Protein AF-A0A2N3B6Y8-F1 (afdb_monomer)

Sequence (109 aa):
ARSYVGPCALAGQIAALAVLARDGTALPGLVNLALDGTVRMDDLLRAAGRGWLPRPAPPGLIGAVRLDVARLAGLIGAPAQADAAAIVADLRRVERVRTEAQREAGNRR

Nearest PDB structures (foldseek):
  7kn1-assembly2_B  TM=7.127E-01  e=6.468E-01  Stenotrophomonas maltophilia K279a
  3enk-assembly1_B  TM=5.483E-01  e=1.260E-01  Burkholderia pseudomallei 1710b
  6x3b-assembly1_A  TM=5.390E-01  e=3.149E-01  Pseudomonas aeruginosa
  2pzl-assembly1_B  TM=6.690E-01  e=2.101E+00  Bordetella bronchiseptica
  6x3b-assembly2_C  TM=5.542E-01  e=1.617E+00  Pseudomonas aeruginosa

pLDDT: mean 93.71, std 8.71, range [54.41, 98.62]

Foldseek 3Di:
DEFADAPVRQVVLVVLVVVCVVVPNDDDPDADDGAQDDDDPVQLCVLLVHDDDDDDDDPPPDPYYGDDHVSSCVRRHHGHHDDSNVNNVSNVVVVVVVVVVVVVVVVVD

Mean predicted aligned error: 4.86 Å

Structure (mmCIF, N/CA/C/O backbone):
data_AF-A0A2N3B6Y8-F1
#
_entry.id   AF-A0A2N3B6Y8-F1
#
loop_
_atom_site.group_PDB
_atom_site.id
_atom_site.type_symbol
_atom_site.label_atom_id
_atom_site.label_alt_id
_atom_site.label_comp_id
_atom_site.label_asym_id
_atom_site.label_entity_id
_atom_site.label_seq_id
_atom_site.pdbx_PDB_ins_code
_atom_site.Cartn_x
_atom_site.Cartn_y
_atom_site.Cartn_z
_atom_site.occupancy
_atom_site.B_iso_or_equiv
_atom_site.auth_seq_id
_atom_site.auth_comp_id
_atom_site.auth_asym_id
_atom_site.auth_atom_id
_atom_site.pdbx_PDB_model_num
ATOM 1 N N . ALA A 1 1 ? 0.460 -7.216 -13.403 1.00 94.88 1 ALA A N 1
ATOM 2 C CA . ALA A 1 1 ? 0.532 -6.070 -12.467 1.00 94.88 1 ALA A CA 1
ATOM 3 C C . ALA A 1 1 ? 0.072 -6.502 -11.077 1.00 94.88 1 ALA A C 1
ATOM 5 O O . ALA A 1 1 ? -0.611 -7.510 -10.964 1.00 94.88 1 ALA A O 1
ATOM 6 N N . ARG A 1 2 ? 0.456 -5.809 -10.008 1.00 98.00 2 ARG A N 1
ATOM 7 C CA . ARG A 1 2 ? -0.013 -6.131 -8.649 1.00 98.00 2 ARG A CA 1
ATOM 8 C C . ARG A 1 2 ? -0.352 -4.863 -7.882 1.00 98.00 2 ARG A C 1
ATOM 10 O O . ARG A 1 2 ? 0.218 -3.816 -8.182 1.00 98.00 2 ARG A O 1
ATOM 17 N N . SER A 1 3 ? -1.256 -4.952 -6.915 1.00 98.44 3 SER A N 1
ATOM 18 C CA . SER A 1 3 ? -1.392 -3.929 -5.879 1.00 98.44 3 SER A CA 1
ATOM 19 C C . SER A 1 3 ? -0.151 -3.939 -4.990 1.00 98.44 3 SER A C 1
ATOM 21 O O . SER A 1 3 ? 0.365 -5.000 -4.640 1.00 98.44 3 SER A O 1
ATOM 23 N N . TYR A 1 4 ? 0.331 -2.749 -4.650 1.00 98.38 4 TYR A N 1
ATOM 24 C CA . TYR A 1 4 ? 1.496 -2.542 -3.797 1.00 98.38 4 TYR A CA 1
ATOM 25 C C . TYR A 1 4 ? 1.172 -1.493 -2.743 1.00 98.38 4 TYR A C 1
ATOM 27 O O . TYR A 1 4 ? 0.275 -0.671 -2.920 1.00 98.38 4 TYR A O 1
ATOM 35 N N . VAL A 1 5 ? 1.949 -1.499 -1.671 1.00 98.31 5 VAL A N 1
ATOM 36 C CA . VAL A 1 5 ? 2.000 -0.428 -0.682 1.00 98.31 5 VAL A CA 1
ATOM 37 C C . VAL A 1 5 ? 3.449 -0.256 -0.256 1.00 98.31 5 VAL A C 1
ATOM 39 O O . VAL A 1 5 ? 4.162 -1.240 -0.054 1.00 98.31 5 VAL A O 1
ATOM 42 N N . GLY A 1 6 ? 3.906 0.994 -0.200 1.00 97.50 6 GLY A N 1
ATOM 43 C CA . GLY A 1 6 ? 5.233 1.309 0.316 1.00 97.50 6 GLY A CA 1
ATOM 44 C C . GLY A 1 6 ? 5.297 1.098 1.838 1.00 97.50 6 GLY A C 1
ATOM 45 O O . GLY A 1 6 ? 4.261 1.174 2.500 1.00 97.50 6 GLY A O 1
ATOM 46 N N . PRO A 1 7 ? 6.472 0.827 2.429 1.00 97.56 7 PRO A N 1
ATOM 47 C CA . PRO A 1 7 ? 6.592 0.584 3.865 1.00 97.56 7 PRO A CA 1
ATOM 48 C C . PRO A 1 7 ? 6.067 1.712 4.772 1.00 97.56 7 PRO A C 1
ATOM 50 O O . PRO A 1 7 ? 5.425 1.422 5.782 1.00 97.56 7 PRO A O 1
ATOM 53 N N . CYS A 1 8 ? 6.315 2.987 4.449 1.00 97.75 8 CYS A N 1
ATOM 54 C CA . CYS A 1 8 ? 5.817 4.091 5.274 1.00 97.75 8 CYS A CA 1
ATOM 55 C C . CYS A 1 8 ? 4.308 4.266 5.092 1.00 97.75 8 CYS A C 1
ATOM 57 O O . CYS A 1 8 ? 3.605 4.492 6.075 1.00 97.75 8 CYS A O 1
ATOM 59 N N . ALA A 1 9 ? 3.800 4.110 3.865 1.00 98.06 9 ALA A N 1
ATOM 60 C CA . ALA A 1 9 ? 2.361 4.096 3.610 1.00 98.06 9 ALA A CA 1
ATOM 61 C C . ALA A 1 9 ? 1.664 2.961 4.382 1.00 98.06 9 AL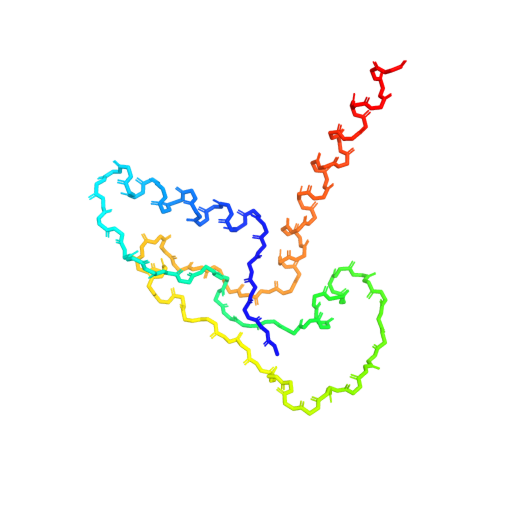A A C 1
ATOM 63 O O . ALA A 1 9 ? 0.648 3.199 5.029 1.00 98.06 9 ALA A O 1
ATOM 64 N N . LEU A 1 10 ? 2.243 1.756 4.392 1.00 98.44 10 LEU A N 1
ATOM 65 C CA . LEU A 1 10 ? 1.736 0.609 5.148 1.00 98.44 10 LEU A CA 1
ATOM 66 C C . LEU A 1 10 ? 1.695 0.909 6.650 1.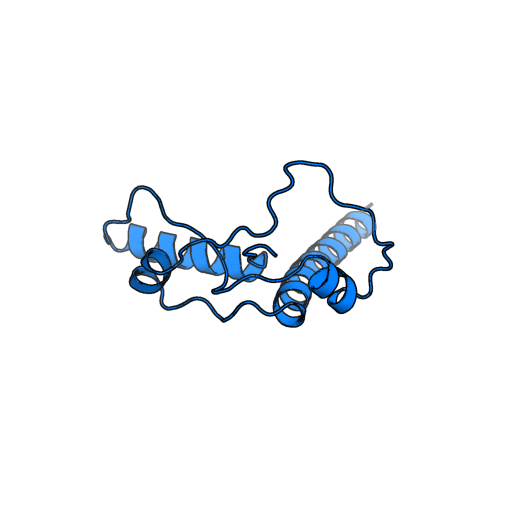00 98.44 10 LEU A C 1
ATOM 68 O O . LEU A 1 10 ? 0.666 0.705 7.291 1.00 98.44 10 LEU A O 1
ATOM 72 N N . ALA A 1 11 ? 2.793 1.429 7.204 1.00 98.12 11 ALA A N 1
ATOM 73 C CA . ALA A 1 11 ? 2.855 1.814 8.610 1.00 98.12 11 ALA A CA 1
ATOM 74 C C . ALA A 1 11 ? 1.801 2.879 8.956 1.00 98.12 11 ALA A C 1
ATOM 76 O O . ALA A 1 11 ? 1.139 2.768 9.985 1.00 98.12 11 ALA A O 1
ATOM 77 N N . GLY A 1 12 ? 1.595 3.867 8.079 1.00 98.31 12 GLY A N 1
ATOM 78 C CA . GLY A 1 12 ? 0.557 4.887 8.237 1.00 98.31 12 GLY A CA 1
ATOM 79 C C . GLY A 1 12 ? -0.858 4.304 8.238 1.00 98.31 12 GLY A C 1
ATOM 80 O O . GLY A 1 12 ? -1.656 4.648 9.106 1.00 98.31 12 GLY A O 1
ATOM 81 N N . GLN A 1 13 ? -1.157 3.377 7.322 1.00 98.44 13 GLN A N 1
ATOM 82 C CA . GLN A 1 13 ? -2.455 2.695 7.271 1.00 98.44 13 GLN A CA 1
ATOM 83 C C . GLN A 1 13 ? -2.711 1.873 8.545 1.00 98.44 13 GLN A C 1
ATOM 85 O O . GLN A 1 13 ? -3.789 1.965 9.129 1.00 98.44 13 GLN A O 1
ATOM 90 N N . ILE A 1 14 ? -1.714 1.117 9.019 1.00 98.31 14 ILE A N 1
ATOM 91 C CA . ILE A 1 14 ? -1.816 0.339 10.265 1.00 98.31 14 ILE A CA 1
ATOM 92 C C . ILE A 1 14 ? -1.998 1.261 11.475 1.00 98.31 14 ILE A C 1
ATOM 94 O O . ILE A 1 14 ? -2.849 0.996 12.320 1.00 98.31 14 ILE A O 1
ATOM 98 N N . ALA A 1 15 ? -1.235 2.354 11.557 1.00 98.56 15 ALA A N 1
ATOM 99 C CA . ALA A 1 15 ? -1.342 3.312 12.653 1.00 98.56 15 ALA A CA 1
ATOM 100 C C . ALA A 1 15 ? -2.732 3.965 12.706 1.00 98.56 15 ALA A C 1
ATOM 102 O O . ALA A 1 15 ? -3.315 4.067 13.783 1.00 98.56 15 ALA A O 1
ATOM 103 N N . ALA A 1 16 ? -3.291 4.347 11.555 1.00 98.38 16 ALA A N 1
ATOM 104 C CA . ALA A 1 16 ? -4.639 4.904 11.476 1.00 98.38 16 ALA A CA 1
ATOM 105 C C . ALA A 1 16 ? -5.707 3.895 11.935 1.00 98.38 16 ALA A C 1
ATOM 107 O O . ALA A 1 16 ? -6.580 4.241 12.728 1.00 98.38 16 ALA A O 1
ATOM 108 N N . LEU A 1 17 ? -5.599 2.627 11.519 1.00 98.31 17 LEU A N 1
ATOM 109 C CA . LEU A 1 17 ? -6.486 1.564 12.004 1.00 98.31 17 LEU A CA 1
ATOM 110 C C . LEU A 1 17 ? -6.350 1.350 13.519 1.00 98.31 17 LEU A C 1
ATOM 112 O O . LEU A 1 17 ? -7.355 1.204 14.210 1.00 98.31 17 LEU A O 1
ATOM 116 N N . ALA A 1 18 ? -5.129 1.373 14.056 1.00 98.12 18 ALA A N 1
ATOM 117 C CA . ALA A 1 18 ? -4.895 1.230 15.492 1.00 98.12 18 ALA A CA 1
ATOM 118 C C . ALA A 1 18 ? -5.515 2.381 16.305 1.00 98.12 18 ALA A C 1
ATOM 120 O O . ALA A 1 18 ? -6.075 2.137 17.372 1.00 98.12 18 ALA A O 1
ATOM 121 N N . VAL A 1 19 ? -5.457 3.616 15.792 1.00 98.50 19 VAL A N 1
ATOM 122 C CA . VAL A 1 19 ? -6.133 4.778 16.391 1.00 98.50 19 VAL A CA 1
ATOM 123 C C . VAL A 1 19 ? -7.645 4.563 16.426 1.00 98.50 19 VAL A C 1
ATOM 125 O O . VAL A 1 19 ? -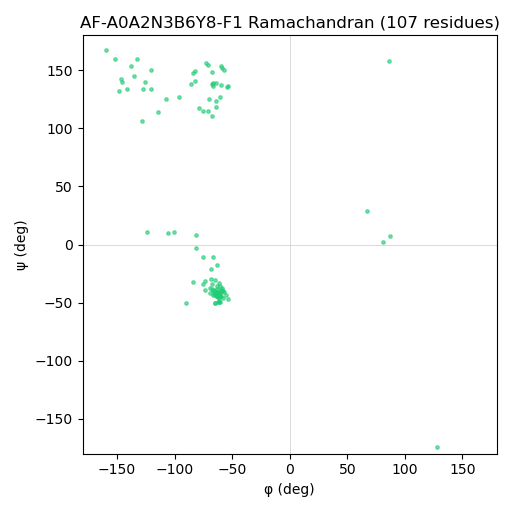8.237 4.686 17.492 1.00 98.50 19 VAL A O 1
ATOM 128 N N . LEU A 1 20 ? -8.257 4.144 15.314 1.00 98.25 20 LEU A N 1
ATOM 129 C CA . LEU A 1 20 ? -9.695 3.852 15.268 1.00 98.25 20 LEU A CA 1
ATOM 130 C C . LEU A 1 20 ? -10.105 2.778 16.282 1.00 98.25 20 LEU A C 1
ATOM 132 O O . LEU A 1 20 ? -11.080 2.963 17.009 1.00 98.25 20 LEU A O 1
ATOM 136 N N . ALA A 1 21 ? -9.352 1.678 16.358 1.00 97.25 21 ALA A N 1
ATOM 137 C CA . ALA A 1 21 ? -9.603 0.614 17.328 1.00 97.25 21 ALA A CA 1
ATOM 138 C C . ALA A 1 21 ? -9.494 1.111 18.776 1.00 97.25 21 ALA A C 1
ATOM 140 O O . ALA A 1 21 ? -10.360 0.806 19.595 1.00 97.25 21 ALA A O 1
ATOM 141 N N . ARG A 1 22 ? -8.455 1.893 19.094 1.00 97.88 22 ARG A N 1
ATOM 142 C CA . ARG A 1 22 ? -8.279 2.494 20.424 1.00 97.88 22 ARG A CA 1
ATOM 143 C C . ARG A 1 22 ? -9.445 3.414 20.784 1.00 97.88 22 ARG A C 1
ATOM 145 O O . ARG A 1 22 ? -9.887 3.406 21.927 1.00 97.88 22 ARG A O 1
ATOM 152 N N . ASP A 1 23 ? -9.946 4.168 19.814 1.00 98.00 23 ASP A N 1
ATOM 153 C CA . ASP A 1 23 ? -11.033 5.129 20.001 1.00 98.00 23 ASP A CA 1
ATOM 154 C C . ASP A 1 23 ? -12.424 4.445 19.994 1.00 98.00 23 ASP A C 1
ATOM 156 O O . ASP A 1 23 ? -13.458 5.111 20.006 1.00 98.00 23 ASP A O 1
ATOM 160 N N . GLY A 1 24 ? -12.468 3.104 20.000 1.00 97.31 24 GLY A N 1
ATOM 161 C CA . GLY A 1 24 ? -13.691 2.307 20.137 1.00 97.31 24 GLY A CA 1
ATOM 162 C C . GLY A 1 24 ? -14.419 2.013 18.824 1.00 97.31 24 GLY A C 1
ATOM 163 O O . GLY A 1 24 ? -15.511 1.444 18.843 1.00 97.31 24 GLY A O 1
ATOM 164 N N . THR A 1 25 ? -13.834 2.360 17.674 1.00 97.12 25 THR A N 1
ATOM 165 C CA . THR A 1 25 ? -14.410 2.021 16.366 1.00 97.12 25 THR A CA 1
ATOM 166 C C . THR A 1 25 ? -14.300 0.518 16.125 1.00 97.12 25 THR A C 1
ATOM 168 O O . THR A 1 25 ? -13.206 -0.051 16.148 1.00 97.12 25 THR A O 1
ATOM 171 N N . ALA A 1 26 ? -15.428 -0.133 15.839 1.00 95.25 26 ALA A N 1
ATOM 172 C CA . ALA A 1 26 ? -15.449 -1.545 15.479 1.00 95.25 26 ALA A CA 1
ATOM 173 C C . ALA A 1 26 ? -14.771 -1.766 14.116 1.00 95.25 26 ALA A C 1
ATOM 175 O O . ALA A 1 26 ? -15.297 -1.377 13.071 1.00 95.25 26 ALA A O 1
ATOM 176 N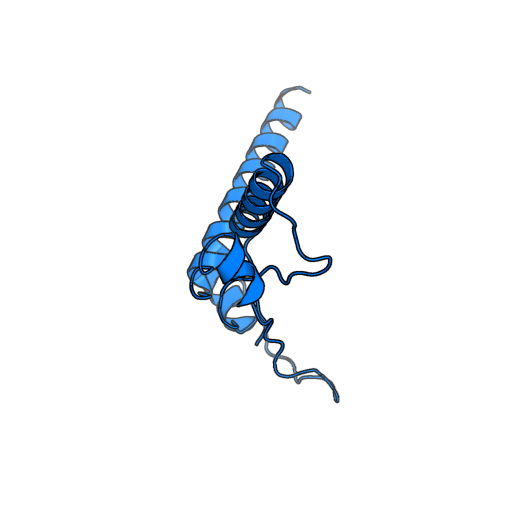 N . LEU A 1 27 ? -13.601 -2.405 14.124 1.00 97.00 27 LEU A N 1
ATOM 177 C CA . LEU A 1 27 ? -12.895 -2.771 12.900 1.00 97.00 27 LEU A CA 1
ATOM 178 C C . LEU A 1 27 ? -13.415 -4.100 12.328 1.00 97.00 27 LEU A C 1
ATOM 180 O O . LEU A 1 27 ? -13.781 -5.006 13.080 1.00 97.00 27 LEU A O 1
ATOM 184 N N . PRO A 1 28 ? -13.413 -4.262 10.996 1.00 96.19 28 PRO A N 1
ATOM 185 C CA . PRO A 1 28 ? -13.735 -5.534 10.364 1.00 96.19 28 PRO A CA 1
ATOM 186 C C . PRO A 1 28 ? -12.653 -6.580 10.670 1.00 96.19 28 PRO A C 1
ATOM 188 O O . PRO A 1 28 ? -11.468 -6.261 10.721 1.00 96.19 28 PRO A O 1
ATOM 191 N N . GLY A 1 29 ? -13.038 -7.857 10.757 1.00 95.88 29 GLY A N 1
ATOM 192 C CA . GLY A 1 29 ? -12.085 -8.959 10.970 1.00 95.88 29 GLY A CA 1
ATOM 193 C C . GLY A 1 29 ? -11.108 -9.209 9.808 1.00 95.88 29 GLY A C 1
ATOM 194 O O . GLY A 1 29 ? -10.158 -9.969 9.961 1.00 95.88 29 GLY A O 1
ATOM 195 N N . LEU A 1 30 ? -11.333 -8.585 8.645 1.00 96.69 30 LEU A N 1
ATOM 196 C CA . LEU A 1 30 ? -10.449 -8.644 7.480 1.00 96.69 30 LEU A CA 1
ATOM 197 C C . LEU A 1 30 ? -10.509 -7.328 6.696 1.00 96.69 30 LEU A C 1
ATOM 199 O O . LEU A 1 30 ? -11.596 -6.841 6.360 1.00 96.69 30 LEU A O 1
ATOM 203 N N . VAL A 1 31 ? -9.344 -6.784 6.346 1.00 97.62 31 VAL A N 1
ATOM 204 C CA . VAL A 1 31 ? -9.200 -5.605 5.484 1.00 97.62 31 VAL A CA 1
ATOM 205 C C . VAL A 1 31 ? -7.939 -5.736 4.627 1.00 97.62 31 VAL A C 1
ATOM 207 O O . VAL A 1 31 ? -6.912 -6.216 5.099 1.00 97.62 31 VAL A O 1
ATOM 210 N N . ASN A 1 32 ? -8.020 -5.327 3.360 1.00 98.38 32 ASN A N 1
ATOM 211 C CA . ASN A 1 32 ? -6.862 -5.265 2.470 1.00 98.38 32 ASN A CA 1
ATOM 212 C C . ASN A 1 32 ? -6.075 -3.975 2.707 1.00 98.38 32 ASN A C 1
ATOM 214 O O . ASN A 1 32 ? -6.674 -2.909 2.834 1.00 98.38 32 ASN A O 1
ATOM 218 N N . LEU A 1 33 ? -4.746 -4.068 2.675 1.00 98.38 33 LEU A N 1
ATOM 219 C CA . LEU A 1 33 ? -3.838 -2.922 2.736 1.00 98.38 33 LEU A CA 1
ATOM 220 C C . LEU A 1 33 ? -3.083 -2.802 1.413 1.00 98.38 33 LEU A C 1
ATOM 222 O O . LEU A 1 33 ? -2.304 -3.682 1.046 1.00 98.38 33 LEU A O 1
ATOM 226 N N . ALA A 1 34 ? -3.351 -1.726 0.681 1.00 98.50 34 ALA A N 1
ATOM 227 C CA . ALA A 1 34 ? -2.697 -1.395 -0.578 1.00 98.50 34 ALA A CA 1
ATOM 228 C C . ALA A 1 34 ? -2.850 0.104 -0.886 1.00 98.50 34 ALA A C 1
ATOM 230 O O . ALA A 1 34 ? -3.655 0.799 -0.261 1.00 98.50 34 ALA A O 1
ATOM 231 N N . LEU A 1 35 ? -2.092 0.598 -1.865 1.00 98.62 35 LEU A N 1
ATOM 232 C CA . LEU A 1 35 ? -2.475 1.780 -2.641 1.00 98.62 35 LEU A CA 1
ATOM 233 C C . LEU A 1 35 ? -3.617 1.418 -3.604 1.00 98.62 35 LEU A C 1
ATOM 235 O O . LEU A 1 35 ? -3.768 0.250 -3.975 1.00 98.62 35 LEU A O 1
ATOM 239 N N . ASP A 1 36 ? -4.407 2.404 -4.031 1.00 98.25 36 ASP A N 1
ATOM 240 C CA . ASP A 1 36 ? -5.482 2.158 -4.994 1.00 98.25 36 ASP A CA 1
ATOM 241 C C . ASP A 1 36 ? -4.894 1.967 -6.392 1.00 98.25 36 ASP A C 1
ATOM 243 O O . ASP A 1 36 ? -4.283 2.874 -6.947 1.00 98.25 36 ASP A O 1
ATOM 247 N N . GLY A 1 37 ? -5.038 0.774 -6.966 1.00 97.88 37 GLY A N 1
ATOM 248 C CA . GLY A 1 37 ? -4.453 0.474 -8.266 1.00 97.88 37 GLY A CA 1
ATOM 249 C C . GLY A 1 37 ? -3.603 -0.779 -8.299 1.00 97.88 37 GLY A C 1
ATOM 250 O O . GLY A 1 37 ? -3.483 -1.550 -7.342 1.00 97.88 37 GLY A O 1
ATOM 251 N N . THR A 1 38 ? -2.987 -0.971 -9.459 1.00 98.44 38 THR A N 1
ATOM 252 C CA . THR A 1 38 ? -1.937 -1.962 -9.657 1.00 98.44 38 THR A CA 1
ATOM 253 C C . THR A 1 38 ? -0.801 -1.346 -10.446 1.00 98.44 38 THR A C 1
ATOM 255 O O . THR A 1 38 ? -1.050 -0.590 -11.378 1.00 98.44 38 THR A O 1
ATOM 258 N N . VAL A 1 39 ? 0.424 -1.753 -10.142 1.00 98.31 39 VAL A N 1
ATOM 259 C CA . VAL A 1 39 ? 1.635 -1.337 -10.855 1.00 98.31 39 VAL A CA 1
ATOM 260 C C . VAL A 1 39 ? 2.320 -2.578 -11.427 1.00 98.31 39 VAL A C 1
ATOM 262 O O . VAL A 1 39 ? 2.174 -3.693 -10.901 1.00 98.31 39 VAL A O 1
ATOM 265 N N . ARG A 1 40 ? 3.028 -2.453 -12.551 1.00 96.88 40 ARG A N 1
ATOM 266 C CA . ARG A 1 40 ? 3.824 -3.568 -13.071 1.00 96.88 40 ARG A CA 1
ATOM 267 C C . ARG A 1 40 ? 5.174 -3.625 -12.358 1.00 96.88 40 ARG A C 1
ATOM 269 O O . ARG A 1 40 ? 5.718 -2.614 -11.932 1.00 96.88 40 ARG A O 1
ATOM 276 N N . MET A 1 41 ? 5.731 -4.826 -12.214 1.00 95.19 41 MET A N 1
ATOM 277 C CA . MET A 1 41 ? 7.027 -4.979 -11.541 1.00 95.19 41 MET A CA 1
ATOM 278 C C . MET A 1 41 ? 8.153 -4.267 -12.305 1.00 95.19 41 MET A C 1
ATOM 280 O O . MET A 1 41 ? 9.051 -3.701 -11.695 1.00 95.19 41 MET A O 1
ATOM 284 N N . ASP A 1 42 ? 8.102 -4.257 -13.632 1.00 95.94 42 ASP A N 1
ATOM 285 C CA . ASP A 1 42 ? 9.092 -3.573 -14.458 1.00 95.94 42 ASP A CA 1
ATOM 286 C C . ASP A 1 42 ? 9.032 -2.046 -14.343 1.00 95.94 42 ASP A C 1
ATOM 288 O O . ASP A 1 42 ? 10.079 -1.402 -14.413 1.00 95.94 42 ASP A O 1
ATOM 292 N N . ASP A 1 43 ? 7.856 -1.472 -14.077 1.00 97.50 43 ASP A N 1
ATOM 293 C CA . ASP A 1 43 ? 7.729 -0.042 -13.775 1.00 97.50 43 ASP A CA 1
ATOM 294 C C . ASP A 1 43 ? 8.430 0.297 -12.451 1.00 97.50 43 ASP A C 1
ATOM 296 O O . ASP A 1 43 ? 9.181 1.270 -12.376 1.00 97.50 43 ASP A O 1
ATOM 300 N N . LEU A 1 44 ? 8.268 -0.550 -11.423 1.00 97.88 44 LEU A N 1
ATOM 301 C CA . LEU A 1 44 ? 8.981 -0.406 -10.147 1.00 97.88 44 LEU A CA 1
ATOM 302 C C . LEU A 1 44 ? 10.497 -0.534 -10.325 1.00 97.88 44 LEU A C 1
ATOM 304 O O . LEU A 1 44 ? 11.249 0.279 -9.792 1.00 97.88 44 LEU A O 1
ATOM 308 N N . LEU A 1 45 ? 10.961 -1.527 -11.090 1.00 96.94 45 LEU A N 1
ATOM 309 C CA . LEU A 1 45 ? 12.391 -1.724 -11.352 1.00 96.94 45 LEU A CA 1
ATOM 310 C C . LEU A 1 45 ? 12.991 -0.534 -12.108 1.00 96.94 45 LEU A C 1
ATOM 312 O O . LEU A 1 45 ? 14.075 -0.066 -11.750 1.00 96.94 45 LEU A O 1
ATOM 316 N N . ARG A 1 46 ? 12.264 0.003 -13.097 1.00 97.38 46 ARG A N 1
ATOM 317 C CA . ARG A 1 46 ? 12.657 1.208 -13.834 1.00 97.38 46 ARG A CA 1
ATOM 318 C C . ARG A 1 46 ? 12.737 2.424 -12.912 1.00 97.38 46 ARG A C 1
ATOM 320 O O . ARG A 1 46 ? 13.768 3.088 -12.895 1.00 97.38 46 ARG A O 1
ATOM 327 N N . ALA A 1 47 ? 11.707 2.679 -12.103 1.00 97.94 47 ALA A N 1
ATOM 328 C CA . ALA A 1 47 ? 11.694 3.780 -11.136 1.00 97.94 47 ALA A CA 1
ATOM 329 C C . ALA A 1 47 ? 12.805 3.651 -10.074 1.00 97.94 47 ALA A C 1
ATOM 331 O O . ALA A 1 47 ? 13.392 4.643 -9.634 1.00 97.94 47 ALA A O 1
ATOM 332 N N . ALA A 1 48 ? 13.150 2.419 -9.694 1.00 97.06 48 ALA A N 1
ATOM 333 C CA . ALA A 1 48 ? 14.241 2.129 -8.773 1.00 97.06 48 ALA A CA 1
ATOM 334 C C . ALA A 1 48 ? 15.638 2.273 -9.399 1.00 97.06 48 ALA A C 1
ATOM 336 O O . ALA A 1 48 ? 16.616 2.264 -8.651 1.00 97.06 48 ALA A O 1
ATOM 337 N N . GLY A 1 49 ? 15.748 2.425 -10.724 1.00 96.75 49 GLY A N 1
ATOM 338 C CA . GLY A 1 49 ? 17.028 2.434 -11.435 1.00 96.75 49 GLY A CA 1
ATOM 339 C C . GLY A 1 49 ? 17.737 1.077 -11.396 1.00 96.75 49 GLY A C 1
ATOM 340 O O . GLY A 1 49 ? 18.964 1.018 -11.390 1.00 96.75 49 GLY A O 1
ATOM 341 N N . ARG A 1 50 ? 16.981 -0.024 -11.301 1.00 95.19 50 ARG A N 1
ATOM 342 C CA . ARG A 1 50 ? 17.518 -1.388 -11.226 1.00 95.19 50 ARG A CA 1
ATOM 343 C C . ARG A 1 50 ? 17.530 -2.014 -12.618 1.00 95.19 50 ARG A C 1
ATOM 345 O O . ARG A 1 50 ? 16.499 -2.067 -13.284 1.00 95.19 50 ARG A O 1
ATOM 352 N N . GLY A 1 51 ? 18.688 -2.521 -13.038 1.00 93.44 51 GLY A N 1
ATOM 353 C CA . GLY A 1 51 ? 18.800 -3.319 -14.258 1.00 93.44 51 GLY A CA 1
ATOM 354 C C . GLY A 1 51 ? 18.061 -4.652 -14.119 1.00 93.44 51 GLY A C 1
ATOM 355 O O . GLY A 1 51 ? 18.114 -5.287 -13.066 1.00 93.44 51 GLY A O 1
ATOM 356 N N . TRP A 1 52 ? 17.367 -5.071 -15.176 1.00 93.06 52 TRP A N 1
ATOM 357 C CA . TRP A 1 52 ? 16.668 -6.353 -15.240 1.00 93.06 52 TRP A CA 1
ATOM 358 C C . TRP A 1 52 ? 16.586 -6.852 -16.683 1.00 93.06 52 TRP A C 1
ATOM 360 O O . TRP A 1 52 ? 16.710 -6.073 -17.628 1.00 93.06 52 TRP A O 1
ATOM 370 N N . LEU A 1 53 ? 16.369 -8.157 -16.840 1.00 93.38 53 LEU A N 1
ATOM 371 C CA . LEU A 1 53 ? 16.155 -8.799 -18.134 1.00 93.38 53 LEU A CA 1
ATOM 372 C C . LEU A 1 53 ? 14.782 -9.481 -18.140 1.00 93.38 53 LEU A C 1
ATOM 374 O O . LEU A 1 53 ? 14.443 -10.160 -17.164 1.00 93.38 53 LEU A O 1
ATOM 378 N N . PRO A 1 54 ? 13.975 -9.312 -19.202 1.00 90.19 54 PRO A N 1
ATOM 379 C CA . PRO A 1 54 ? 12.702 -10.002 -19.317 1.00 90.19 54 PRO A CA 1
ATOM 380 C C . PRO A 1 54 ? 12.917 -11.511 -19.398 1.00 90.19 54 PRO A C 1
ATOM 382 O O . PRO A 1 54 ? 13.803 -11.999 -20.097 1.00 90.19 54 PRO A O 1
ATOM 385 N N . ARG A 1 55 ? 12.053 -12.254 -18.708 1.00 91.81 55 ARG A N 1
ATOM 386 C CA . ARG A 1 55 ? 11.952 -13.709 -18.813 1.00 91.81 55 ARG A CA 1
ATOM 387 C C . ARG A 1 55 ? 10.503 -14.078 -19.137 1.00 91.81 55 ARG A C 1
ATOM 389 O O . ARG A 1 55 ? 9.605 -13.473 -18.548 1.00 91.81 55 ARG A O 1
ATOM 396 N N . PRO A 1 56 ? 10.257 -15.066 -20.018 1.00 91.19 56 PRO A N 1
ATOM 397 C CA . PRO A 1 56 ? 8.916 -15.588 -20.241 1.00 91.19 56 PRO A CA 1
ATOM 398 C C . PRO A 1 56 ? 8.255 -16.023 -18.929 1.00 91.19 56 PRO A C 1
ATOM 400 O O . PRO A 1 56 ? 8.888 -16.658 -18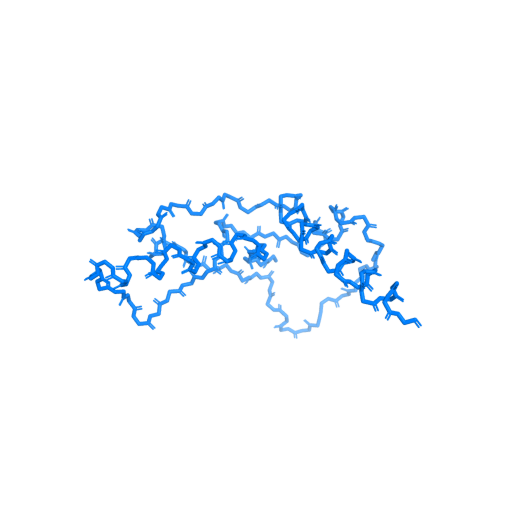.079 1.00 91.19 56 PRO A O 1
ATOM 403 N N . ALA A 1 57 ? 6.982 -15.670 -18.768 1.00 90.19 57 ALA A N 1
ATOM 404 C CA . ALA A 1 57 ? 6.193 -16.089 -17.621 1.00 90.19 57 ALA A CA 1
ATOM 405 C C . ALA A 1 57 ? 5.965 -17.612 -17.660 1.00 90.19 57 ALA A C 1
ATOM 407 O O . ALA A 1 57 ? 5.632 -18.143 -18.722 1.00 90.19 57 ALA A O 1
ATOM 408 N N . PRO A 1 58 ? 6.110 -18.324 -16.528 1.00 93.19 58 PRO A N 1
ATOM 409 C CA . PRO A 1 58 ? 5.707 -19.721 -16.442 1.00 93.19 58 PRO A CA 1
ATOM 410 C C . PRO A 1 58 ? 4.207 -19.902 -16.729 1.00 93.19 58 PRO A C 1
ATOM 412 O O . PRO A 1 58 ? 3.418 -18.990 -16.446 1.00 93.19 58 PRO A O 1
ATOM 415 N N . PRO A 1 59 ? 3.787 -21.084 -17.216 1.00 93.81 59 PRO A N 1
ATOM 416 C CA . PRO A 1 59 ? 2.374 -21.429 -17.314 1.00 93.81 59 PRO A CA 1
ATOM 417 C C . PRO A 1 59 ? 1.679 -21.267 -15.957 1.00 93.81 59 PRO A C 1
ATOM 419 O O . PRO A 1 59 ? 2.215 -21.667 -14.925 1.00 93.81 59 PRO A O 1
ATOM 422 N N . GLY A 1 60 ? 0.494 -20.657 -15.952 1.00 92.31 60 GLY A N 1
ATOM 423 C CA . GLY A 1 60 ? -0.289 -20.438 -14.731 1.00 92.31 60 GLY A CA 1
ATOM 424 C C . GLY A 1 60 ? 0.135 -19.232 -13.886 1.00 92.31 60 GLY A C 1
ATOM 425 O O . GLY A 1 60 ? -0.475 -18.986 -12.846 1.00 92.31 60 GLY A O 1
ATOM 426 N N . LEU A 1 61 ? 1.132 -18.441 -14.308 1.00 92.44 61 LEU A N 1
ATOM 427 C CA . LEU A 1 61 ? 1.445 -17.194 -13.613 1.00 92.44 61 LEU A CA 1
ATOM 428 C C . LEU A 1 61 ? 0.266 -16.217 -13.718 1.00 92.44 61 LEU A C 1
ATOM 430 O O . LEU A 1 61 ? -0.151 -15.828 -14.808 1.00 92.44 61 LEU A O 1
ATOM 434 N N . ILE A 1 62 ? -0.228 -15.765 -12.566 1.00 93.75 62 ILE A N 1
ATOM 435 C CA . ILE A 1 62 ? -1.316 -14.789 -12.496 1.00 93.75 62 ILE A CA 1
ATOM 436 C C . ILE A 1 62 ? -0.854 -13.456 -13.102 1.00 93.75 62 ILE A C 1
ATOM 438 O O . ILE A 1 62 ? 0.068 -12.809 -12.592 1.00 93.75 62 ILE A O 1
ATOM 442 N N . GLY A 1 63 ? -1.525 -13.029 -14.175 1.00 92.94 63 GLY A N 1
ATOM 443 C CA . GLY A 1 63 ? -1.188 -11.806 -14.908 1.00 92.94 63 GLY A CA 1
ATOM 444 C C . GLY A 1 63 ? -1.435 -10.524 -14.109 1.00 92.94 63 GLY A C 1
ATOM 445 O O . GLY A 1 63 ? -0.661 -9.565 -14.219 1.00 92.94 63 GLY A O 1
ATOM 446 N N . ALA A 1 64 ? -2.469 -10.500 -13.262 1.00 95.94 64 ALA A N 1
ATOM 447 C CA . ALA A 1 64 ? -2.741 -9.373 -12.383 1.00 95.94 64 ALA A CA 1
ATOM 448 C C . ALA A 1 64 ? -3.360 -9.774 -11.040 1.00 95.94 64 ALA A C 1
ATOM 450 O O . ALA A 1 64 ? -4.207 -10.657 -10.983 1.00 95.94 64 ALA A O 1
ATOM 451 N N . VAL A 1 65 ? -2.960 -9.081 -9.971 1.00 97.25 65 VAL A N 1
ATOM 452 C CA . VAL A 1 65 ? -3.581 -9.187 -8.642 1.00 97.25 65 VAL A CA 1
ATOM 453 C C . VAL A 1 65 ? -3.928 -7.781 -8.166 1.00 97.25 65 VAL A C 1
ATOM 455 O O . VAL A 1 65 ? -3.030 -7.018 -7.813 1.00 97.25 65 VAL A O 1
ATOM 458 N N . ARG A 1 66 ? -5.215 -7.430 -8.181 1.00 98.06 66 ARG A N 1
ATOM 459 C CA . ARG A 1 66 ? -5.729 -6.159 -7.657 1.00 98.06 66 ARG A CA 1
ATOM 460 C C . ARG A 1 66 ? -6.473 -6.429 -6.355 1.00 98.06 66 ARG A C 1
ATOM 462 O O . ARG A 1 66 ? -7.390 -7.243 -6.346 1.00 98.06 66 ARG A O 1
ATOM 469 N N . LEU A 1 67 ? -6.083 -5.749 -5.283 1.00 98.31 67 LEU A N 1
ATOM 470 C CA . LEU A 1 67 ? -6.824 -5.785 -4.026 1.00 98.31 67 LEU A CA 1
ATOM 471 C C . LEU A 1 67 ? -7.939 -4.736 -4.051 1.00 98.31 67 LEU A C 1
ATOM 473 O O . LEU A 1 67 ? -7.728 -3.612 -4.506 1.00 98.31 67 LEU A O 1
ATOM 477 N N . ASP A 1 68 ? -9.117 -5.105 -3.551 1.00 98.06 68 ASP A N 1
ATOM 478 C CA . ASP A 1 68 ? -10.190 -4.150 -3.283 1.00 98.06 68 ASP A CA 1
ATOM 479 C C . ASP A 1 68 ? -9.903 -3.416 -1.966 1.00 98.06 68 ASP A C 1
ATOM 481 O O . ASP A 1 68 ? -9.826 -4.039 -0.902 1.00 98.06 68 ASP A O 1
ATOM 485 N N . VAL A 1 69 ? -9.726 -2.096 -2.055 1.00 98.38 69 VAL A N 1
ATOM 486 C CA . VAL A 1 69 ? -9.419 -1.204 -0.929 1.00 98.38 69 VAL A CA 1
ATOM 487 C C . VAL A 1 69 ? -10.613 -0.346 -0.502 1.00 98.38 69 VAL A C 1
ATOM 489 O O . VAL A 1 69 ? -10.449 0.530 0.342 1.00 98.38 69 VAL A O 1
ATOM 492 N N . ALA A 1 70 ? -11.824 -0.599 -1.012 1.00 98.00 70 ALA A N 1
ATOM 493 C CA . ALA A 1 70 ? -13.013 0.183 -0.662 1.00 98.00 70 ALA A CA 1
ATOM 494 C C . ALA A 1 70 ? -13.300 0.166 0.849 1.00 98.00 70 ALA A C 1
ATOM 496 O O . ALA A 1 70 ? -13.605 1.196 1.449 1.00 98.00 70 ALA A O 1
ATOM 497 N N . ARG A 1 71 ? -13.123 -0.993 1.499 1.00 97.81 71 ARG A N 1
ATOM 498 C CA . ARG A 1 71 ? -13.287 -1.120 2.956 1.00 97.81 71 ARG A CA 1
ATOM 499 C C . ARG A 1 71 ? -12.249 -0.311 3.733 1.00 97.81 71 ARG A C 1
ATOM 501 O O . ARG A 1 71 ? -12.591 0.296 4.739 1.00 97.81 71 ARG A O 1
ATOM 508 N N . LEU A 1 72 ? -11.001 -0.292 3.266 1.00 98.31 72 LEU A N 1
ATOM 509 C CA . LEU A 1 72 ? -9.954 0.533 3.868 1.00 98.31 72 LEU A CA 1
ATOM 510 C C . LEU A 1 72 ? -10.286 2.021 3.706 1.00 98.31 72 LEU A C 1
ATOM 512 O O . LEU A 1 72 ? -10.192 2.775 4.671 1.00 98.31 72 LEU A O 1
ATOM 516 N N . ALA A 1 73 ? -10.744 2.415 2.515 1.00 98.06 73 ALA A N 1
ATOM 517 C CA . ALA A 1 73 ? -11.126 3.787 2.207 1.00 98.06 73 ALA A CA 1
ATOM 518 C C . ALA A 1 73 ? -12.246 4.311 3.117 1.00 98.06 73 ALA A C 1
ATOM 520 O O . ALA A 1 73 ? -12.184 5.451 3.568 1.00 98.06 73 ALA A O 1
ATOM 521 N N . GLY A 1 74 ? -13.233 3.467 3.432 1.00 97.81 74 GLY A N 1
ATOM 522 C CA . GLY A 1 74 ? -14.306 3.813 4.366 1.00 97.81 74 GLY A CA 1
ATOM 523 C C . GLY A 1 74 ? -13.856 3.976 5.823 1.00 97.81 74 GLY A C 1
ATOM 524 O O . GLY A 1 74 ? -14.550 4.637 6.587 1.00 97.81 74 GLY A O 1
ATOM 525 N N . LEU A 1 75 ? -12.715 3.397 6.214 1.00 98.12 75 LEU A N 1
ATOM 526 C CA . LEU A 1 75 ? -12.186 3.492 7.579 1.00 98.12 75 LEU A CA 1
ATOM 527 C C . LEU A 1 75 ? -11.254 4.694 7.749 1.00 98.12 75 LEU A C 1
ATOM 529 O O . LEU A 1 75 ? -11.417 5.467 8.685 1.00 98.12 75 LEU A O 1
ATOM 533 N N . ILE A 1 76 ? -10.269 4.848 6.860 1.00 97.81 76 ILE A N 1
ATOM 534 C CA . ILE A 1 76 ? -9.155 5.798 7.050 1.00 97.81 76 ILE A CA 1
ATOM 535 C C . ILE A 1 76 ? -9.005 6.810 5.903 1.00 97.81 76 ILE A C 1
ATOM 537 O O . ILE A 1 76 ? -8.001 7.515 5.831 1.00 97.81 76 ILE A O 1
ATOM 541 N N . GLY A 1 77 ? -9.986 6.883 5.000 1.00 97.44 77 GLY A N 1
ATOM 542 C CA . GLY A 1 77 ? -9.907 7.663 3.767 1.00 97.44 77 GLY A CA 1
ATOM 543 C C . GLY A 1 77 ? -9.253 6.891 2.617 1.00 97.44 77 GLY A C 1
ATOM 544 O O . GLY A 1 77 ? -8.533 5.910 2.818 1.00 97.44 77 GLY A O 1
ATOM 545 N N . ALA A 1 78 ? -9.540 7.315 1.383 1.00 96.25 78 ALA A N 1
ATOM 546 C CA . ALA A 1 78 ? -9.067 6.635 0.182 1.00 96.25 78 ALA A CA 1
ATOM 547 C C . ALA A 1 78 ? -7.526 6.600 0.121 1.00 96.25 78 ALA A C 1
ATOM 549 O O . ALA A 1 78 ? -6.894 7.659 0.202 1.00 96.25 78 ALA A O 1
ATOM 550 N N . PRO A 1 79 ? -6.905 5.416 -0.057 1.00 97.50 79 PRO A N 1
ATOM 551 C CA . PRO A 1 79 ? -5.479 5.337 -0.335 1.00 97.50 79 PRO A CA 1
ATOM 552 C C . PRO A 1 79 ? -5.117 6.138 -1.587 1.00 97.50 79 PRO A C 1
ATOM 554 O O . PRO A 1 79 ? -5.907 6.238 -2.526 1.00 97.50 79 PRO A O 1
ATOM 557 N N . ALA A 1 80 ? -3.894 6.667 -1.627 1.00 97.56 80 ALA A N 1
ATOM 558 C CA . ALA A 1 80 ? -3.384 7.315 -2.829 1.00 97.56 80 ALA A CA 1
ATOM 559 C C . ALA A 1 80 ? -3.381 6.344 -4.024 1.00 97.56 80 ALA A C 1
ATOM 561 O O . ALA A 1 80 ? -3.220 5.130 -3.851 1.00 97.56 80 ALA A O 1
ATOM 562 N N . GLN A 1 81 ? -3.515 6.896 -5.233 1.00 98.38 81 GLN A N 1
ATOM 563 C CA . GLN A 1 81 ? -3.373 6.127 -6.468 1.00 98.38 81 GLN A CA 1
ATOM 564 C C . GLN A 1 81 ? -1.973 5.510 -6.551 1.00 98.38 81 GLN A C 1
ATOM 566 O O . GLN A 1 81 ? -0.970 6.144 -6.214 1.00 98.38 81 GLN A O 1
ATOM 571 N N . ALA A 1 82 ? -1.910 4.254 -6.981 1.00 98.31 82 ALA A N 1
ATOM 572 C CA . ALA A 1 82 ? -0.677 3.498 -7.062 1.00 98.31 82 ALA A CA 1
ATOM 573 C C . ALA A 1 82 ? 0.201 4.036 -8.198 1.00 98.31 82 ALA A C 1
ATOM 575 O O . ALA A 1 82 ? -0.135 3.911 -9.374 1.00 98.31 82 ALA A O 1
ATOM 576 N N . ASP A 1 83 ? 1.357 4.581 -7.829 1.00 98.56 83 ASP A N 1
ATOM 577 C CA . ASP A 1 83 ? 2.364 5.096 -8.752 1.00 98.56 83 ASP A CA 1
ATOM 578 C C . ASP A 1 83 ? 3.736 4.477 -8.452 1.00 98.56 83 ASP A C 1
ATOM 580 O O . ASP A 1 83 ? 4.169 4.398 -7.299 1.00 98.56 83 ASP A O 1
ATOM 584 N N . ALA A 1 84 ? 4.433 4.027 -9.498 1.00 98.56 84 ALA A N 1
ATOM 585 C CA . ALA A 1 84 ? 5.701 3.317 -9.351 1.00 98.56 84 ALA A CA 1
ATOM 586 C C . ALA A 1 84 ? 6.792 4.193 -8.719 1.00 98.56 84 ALA A C 1
ATOM 588 O O . ALA A 1 84 ? 7.546 3.719 -7.865 1.00 98.56 84 ALA A O 1
ATOM 589 N N . ALA A 1 85 ? 6.877 5.466 -9.120 1.00 98.50 85 ALA A N 1
ATOM 590 C CA . ALA A 1 85 ? 7.888 6.385 -8.615 1.00 98.50 85 ALA A CA 1
ATOM 591 C C . ALA A 1 85 ? 7.632 6.732 -7.144 1.00 98.50 85 ALA A C 1
ATOM 593 O O . ALA A 1 85 ? 8.569 6.710 -6.344 1.00 98.50 85 ALA A O 1
ATOM 594 N N . ALA A 1 86 ? 6.373 6.960 -6.768 1.00 98.44 86 ALA A N 1
ATOM 595 C CA . ALA A 1 86 ? 5.967 7.202 -5.390 1.00 98.44 86 ALA A CA 1
ATOM 596 C C . ALA A 1 86 ? 6.251 5.992 -4.483 1.00 98.44 86 ALA A C 1
ATOM 598 O O . ALA A 1 86 ? 6.828 6.161 -3.409 1.00 98.44 86 ALA A O 1
ATOM 599 N N . ILE A 1 87 ? 5.934 4.768 -4.926 1.00 98.62 87 ILE A N 1
ATOM 600 C CA . ILE A 1 87 ? 6.228 3.535 -4.168 1.00 98.62 87 ILE A CA 1
ATOM 601 C C . ILE A 1 87 ? 7.737 3.378 -3.940 1.00 98.62 87 ILE A C 1
ATOM 603 O O . ILE A 1 87 ? 8.174 3.060 -2.833 1.00 98.62 87 ILE A O 1
ATOM 607 N N . VAL A 1 88 ? 8.554 3.616 -4.970 1.00 98.50 88 VAL A N 1
ATOM 608 C CA . VAL A 1 88 ? 10.018 3.546 -4.851 1.00 98.50 88 VAL A CA 1
ATOM 609 C C . VAL A 1 88 ? 10.560 4.653 -3.947 1.00 98.50 88 VAL A C 1
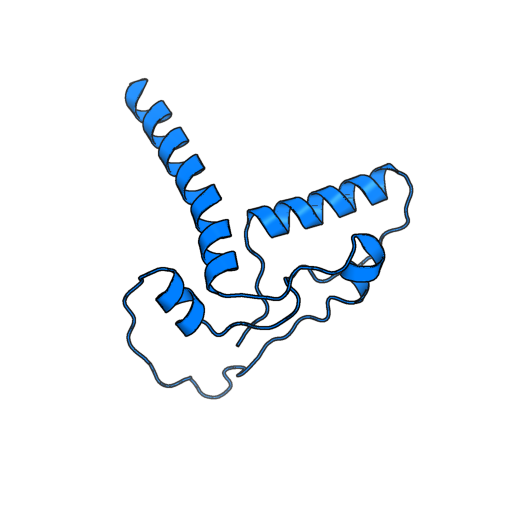ATOM 611 O O . VAL A 1 88 ? 11.470 4.406 -3.152 1.00 98.50 88 VAL A O 1
ATOM 614 N N . ALA A 1 89 ? 10.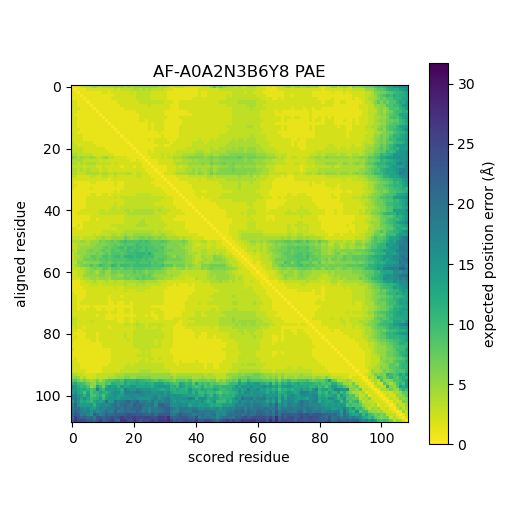022 5.869 -4.040 1.00 98.31 89 ALA A N 1
ATOM 615 C CA . ALA A 1 89 ? 10.405 6.967 -3.160 1.00 98.31 89 ALA A CA 1
ATOM 616 C C . ALA A 1 89 ? 10.101 6.637 -1.691 1.00 98.31 89 ALA A C 1
ATOM 618 O O . ALA A 1 89 ? 10.947 6.888 -0.831 1.00 98.31 89 ALA A O 1
ATOM 619 N N . ASP A 1 90 ? 8.948 6.022 -1.419 1.00 98.19 90 ASP A N 1
ATOM 620 C CA . ASP A 1 90 ? 8.552 5.540 -0.095 1.00 98.19 90 ASP A CA 1
ATOM 621 C C . ASP A 1 90 ? 9.522 4.471 0.438 1.00 98.19 90 ASP A C 1
ATOM 623 O O . ASP A 1 90 ? 10.083 4.637 1.522 1.00 98.19 90 ASP A O 1
ATOM 627 N N . LEU A 1 91 ? 9.842 3.449 -0.368 1.00 97.19 91 LEU A N 1
ATOM 628 C CA . LEU A 1 91 ? 10.839 2.422 -0.029 1.00 97.19 91 LEU A CA 1
ATOM 629 C C . LEU A 1 91 ? 12.197 3.036 0.357 1.00 97.19 91 LEU A C 1
ATOM 631 O O . LEU A 1 91 ? 12.771 2.694 1.395 1.00 97.19 91 LEU A O 1
ATOM 635 N N . ARG A 1 92 ? 12.686 4.000 -0.433 1.00 97.19 92 ARG A N 1
ATOM 636 C CA . ARG A 1 92 ? 13.970 4.685 -0.195 1.00 97.19 92 ARG A CA 1
ATOM 637 C C . ARG A 1 92 ? 14.004 5.489 1.105 1.00 97.19 92 ARG A C 1
ATOM 639 O O . ARG A 1 92 ? 15.089 5.861 1.557 1.00 97.19 92 ARG A O 1
ATOM 646 N N . ARG A 1 93 ? 12.860 5.823 1.714 1.00 95.94 93 ARG A N 1
ATOM 647 C CA . ARG A 1 93 ? 12.844 6.466 3.042 1.00 95.94 93 ARG A CA 1
ATOM 648 C C . ARG A 1 93 ? 13.335 5.500 4.115 1.00 95.94 93 ARG A C 1
ATOM 650 O O . ARG A 1 93 ? 14.093 5.910 4.984 1.00 95.94 93 ARG A O 1
ATOM 657 N N . VAL A 1 94 ? 12.973 4.223 4.018 1.00 93.31 94 VAL A N 1
ATOM 658 C CA . VAL A 1 94 ? 13.313 3.219 5.040 1.00 93.31 94 VAL A CA 1
ATOM 659 C C . VAL A 1 94 ? 14.717 2.648 4.841 1.00 93.31 94 VAL A C 1
ATOM 661 O O . VAL A 1 94 ? 15.420 2.372 5.810 1.00 93.31 94 VAL A O 1
ATOM 664 N N . GLU A 1 95 ? 15.179 2.543 3.592 1.00 90.81 95 GLU A N 1
ATOM 665 C CA .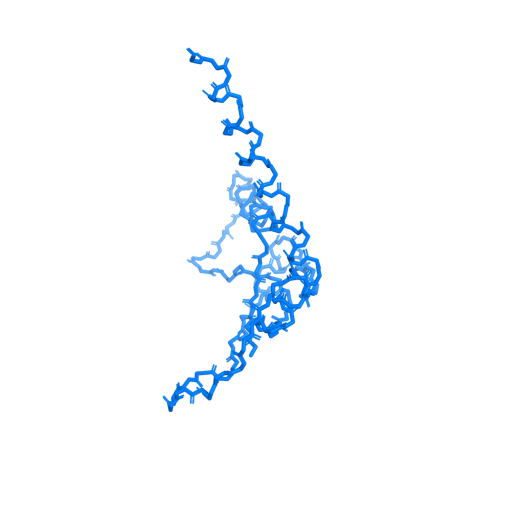 GLU A 1 95 ? 16.564 2.150 3.286 1.00 90.81 95 GLU A CA 1
ATOM 666 C C . GLU A 1 95 ? 17.595 3.134 3.874 1.00 90.81 95 GLU A C 1
ATOM 668 O O . GLU A 1 95 ? 18.654 2.718 4.355 1.00 90.81 95 GLU A O 1
ATOM 673 N N . ARG A 1 96 ? 17.272 4.435 3.891 1.00 84.12 96 ARG A N 1
ATOM 674 C CA . ARG A 1 96 ? 18.120 5.480 4.489 1.00 84.12 96 ARG A CA 1
ATOM 675 C C . ARG A 1 96 ? 18.262 5.314 6.000 1.00 84.12 96 ARG A C 1
ATOM 677 O O . ARG A 1 96 ? 19.388 5.210 6.478 1.00 84.12 96 ARG A O 1
ATOM 684 N N . VAL A 1 97 ? 17.141 5.156 6.709 1.00 77.75 97 VAL A N 1
ATOM 685 C CA . VAL A 1 97 ? 17.122 4.914 8.166 1.00 77.75 97 VAL A CA 1
ATOM 686 C C . VAL A 1 97 ? 17.964 3.690 8.533 1.00 77.75 97 VAL A C 1
ATOM 688 O O . VAL A 1 97 ? 18.755 3.726 9.473 1.00 77.75 97 VAL A O 1
ATOM 691 N N . ARG A 1 98 ? 17.850 2.604 7.757 1.00 79.62 98 ARG A N 1
ATOM 692 C CA . ARG A 1 98 ? 18.663 1.401 7.970 1.00 79.62 98 ARG A CA 1
ATOM 693 C C . ARG A 1 98 ? 20.159 1.686 7.812 1.00 79.62 98 ARG A C 1
ATOM 695 O O . ARG A 1 98 ? 20.950 1.218 8.625 1.00 79.62 98 ARG A O 1
ATOM 702 N N . THR A 1 99 ? 20.540 2.441 6.784 1.00 75.25 99 THR A N 1
ATOM 703 C CA . THR A 1 99 ? 21.949 2.758 6.502 1.00 75.25 99 THR A CA 1
ATOM 704 C C . THR A 1 99 ? 22.562 3.625 7.606 1.00 75.25 99 THR A C 1
ATOM 706 O O . THR A 1 99 ? 23.702 3.395 8.005 1.00 75.25 99 THR A O 1
ATOM 709 N N . GLU A 1 100 ? 21.809 4.589 8.135 1.00 74.88 100 GLU A N 1
ATOM 710 C CA . GLU A 1 100 ? 22.223 5.446 9.256 1.00 74.88 100 GLU A CA 1
ATOM 711 C C . GLU A 1 100 ? 22.402 4.633 10.545 1.00 74.88 100 GLU A C 1
ATOM 713 O O . GLU A 1 100 ? 23.486 4.643 11.132 1.00 74.88 100 GLU A O 1
ATOM 718 N N . ALA A 1 101 ? 21.409 3.815 10.908 1.00 70.69 101 ALA A N 1
ATOM 719 C CA . ALA A 1 101 ? 21.483 2.941 12.079 1.00 70.69 101 ALA A CA 1
ATOM 720 C C . ALA A 1 101 ? 22.670 1.956 12.013 1.00 70.69 101 ALA A C 1
ATOM 722 O O . ALA A 1 101 ? 23.328 1.683 13.019 1.00 70.69 101 ALA A O 1
ATOM 723 N N . GLN A 1 102 ? 22.986 1.434 10.821 1.00 73.56 102 GLN A N 1
ATOM 724 C CA . GLN A 1 102 ? 24.140 0.554 10.609 1.00 73.56 102 GLN A CA 1
ATOM 725 C C . GLN A 1 102 ? 25.483 1.290 10.755 1.00 73.56 102 GLN A C 1
ATOM 727 O O . GLN A 1 102 ? 26.425 0.721 11.308 1.00 73.56 102 GLN A O 1
ATOM 732 N N . ARG A 1 103 ? 25.581 2.549 10.306 1.00 71.38 103 ARG A N 1
ATOM 733 C CA . ARG A 1 103 ? 26.788 3.380 10.475 1.00 71.38 103 ARG A CA 1
ATOM 734 C C . ARG A 1 103 ? 27.050 3.713 11.946 1.00 71.38 103 ARG A C 1
ATOM 736 O O . ARG A 1 103 ? 28.178 3.564 12.408 1.00 71.38 103 ARG A O 1
ATOM 743 N N . GLU A 1 104 ? 26.018 4.081 12.702 1.00 69.44 104 GLU A N 1
ATOM 744 C CA . GLU A 1 104 ? 26.129 4.365 14.143 1.00 69.44 104 GLU A CA 1
ATOM 745 C C . GLU A 1 104 ? 26.516 3.135 14.978 1.00 69.44 104 GLU A C 1
ATOM 747 O O . GLU A 1 104 ? 27.160 3.254 16.022 1.00 69.44 104 GLU A O 1
ATOM 752 N N . ALA A 1 105 ? 26.118 1.935 14.550 1.00 71.62 105 ALA A N 1
ATOM 753 C CA . ALA A 1 105 ? 26.534 0.688 15.188 1.00 71.62 105 ALA A CA 1
ATOM 754 C C . ALA A 1 105 ? 28.004 0.332 14.888 1.00 71.62 105 ALA A C 1
ATOM 756 O O . ALA A 1 105 ? 28.668 -0.264 15.734 1.00 71.62 105 ALA A O 1
ATOM 757 N N . GLY A 1 106 ? 28.514 0.704 13.708 1.00 75.00 106 GLY A N 1
ATOM 758 C CA . GLY A 1 106 ? 29.904 0.474 13.303 1.00 75.00 106 GLY A CA 1
ATOM 759 C C . GLY A 1 106 ? 30.916 1.410 13.970 1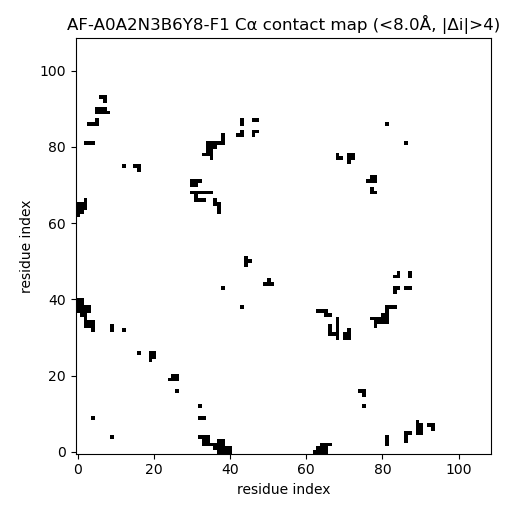.00 75.00 106 GLY A C 1
ATOM 760 O O . GLY A 1 106 ? 32.012 0.971 14.284 1.00 75.00 106 GLY A O 1
ATOM 761 N N . ASN A 1 107 ? 30.544 2.666 14.244 1.00 68.81 107 ASN A N 1
ATOM 762 C CA . ASN A 1 107 ? 31.438 3.677 14.836 1.00 68.81 107 ASN A CA 1
ATOM 763 C C . ASN A 1 107 ? 31.585 3.578 16.373 1.00 68.81 107 ASN A C 1
ATOM 765 O O . ASN A 1 107 ? 32.299 4.366 16.982 1.00 68.81 107 ASN A O 1
ATOM 769 N N . ARG A 1 108 ? 30.859 2.653 17.017 1.00 68.50 108 ARG A N 1
ATOM 770 C CA . ARG A 1 108 ? 30.890 2.404 18.473 1.00 68.50 108 ARG A CA 1
ATOM 771 C C . ARG A 1 108 ? 31.738 1.183 18.867 1.00 68.50 108 ARG A C 1
ATOM 773 O O . ARG A 1 108 ? 31.641 0.732 20.005 1.00 68.50 108 ARG A O 1
ATOM 780 N N . ARG A 1 109 ? 32.509 0.625 17.932 1.00 54.41 109 ARG A N 1
ATOM 781 C CA . ARG A 1 109 ? 33.447 -0.487 18.140 1.00 54.41 109 ARG A CA 1
ATOM 782 C C . ARG A 1 109 ? 34.868 -0.001 17.920 1.00 54.41 109 ARG A C 1
ATOM 784 O O . ARG A 1 109 ? 35.751 -0.536 18.618 1.00 54.41 109 ARG A O 1
#

Secondary structure (DSSP, 8-state):
-B----HHHHHHHHHHHHHHHHTT----S------BS-B-HHHHHHHTT------PPPTT--S-B----HHHHHHH-PPPB--HHHHHHHHHHHHHHHHHHHHHHHTT-

Solvent-accessible surface area (backbone atoms only — not comparable to full-atom values): 6463 Å² total; per-residue (Å²): 60,32,43,52,62,25,63,59,58,47,51,50,54,51,51,51,51,50,50,40,48,73,73,68,45,87,74,72,98,74,78,54,88,50,25,45,47,53,42,45,70,65,51,36,33,56,57,61,71,50,91,82,78,95,70,85,78,62,90,87,62,78,68,64,48,71,70,74,43,67,70,40,23,75,74,75,48,72,54,58,71,50,44,41,56,60,37,41,53,38,42,54,56,56,55,48,55,51,54,52,57,52,51,62,61,60,77,74,113

Radius of gyration: 17.42 Å; Cα contacts (8 Å, |Δi|>4): 123; chains: 1; bounding box: 49×29×41 Å